Protein AF-A0A7S2TLE8-F1 (afdb_monomer)

Nearest PDB structures (foldseek):
  4g26-assembly1_A  TM=5.011E-01  e=4.102E-02  Arabidopsis thaliana
  6bv8-assembly1_A  TM=4.933E-01  e=1.091E-01  Arabidopsis thaliana
  6bv9-assembly1_A  TM=4.946E-01  e=1.646E-01  Arabidopsis thaliana
  9gaw-assembly1_Z  TM=4.793E-01  e=3.999E+00  Homo sapiens
  8ro0-assembly1_J  TM=3.843E-01  e=4.210E+00  Caenorhabditis elegans

Organism: NCBI:txid641309

Solvent-accessible surface area (backbone atoms only — not comparable to full-atom values): 8155 Å² total; per-residue (Å²): 107,70,69,56,52,53,50,52,49,54,22,58,50,41,51,51,52,51,52,53,33,56,77,67,72,45,90,79,53,66,70,57,54,43,54,34,27,56,38,30,79,33,45,65,58,18,48,53,50,52,48,51,32,53,77,69,72,43,87,82,49,72,67,47,54,50,27,34,32,54,24,10,56,75,55,66,38,58,72,59,25,48,51,47,50,47,59,68,40,50,84,43,42,86,73,37,77,79,47,95,65,66,77,72,75,47,59,69,64,59,55,51,50,51,50,56,50,48,72,73,52,85,80,54,78,89,47,48,69,61,47,50,56,49,51,57,52,57,73,69,51,86,130

Secondary structure (DSSP, 8-state):
-HHHHHHHHHHHHHHHHHHHHHHTT----HHHHHHHHHT-SSHHHHHHHHHHHHHTTPPP-HHHHHHHHHHHHHTT-HHHHHHHHHHHHHH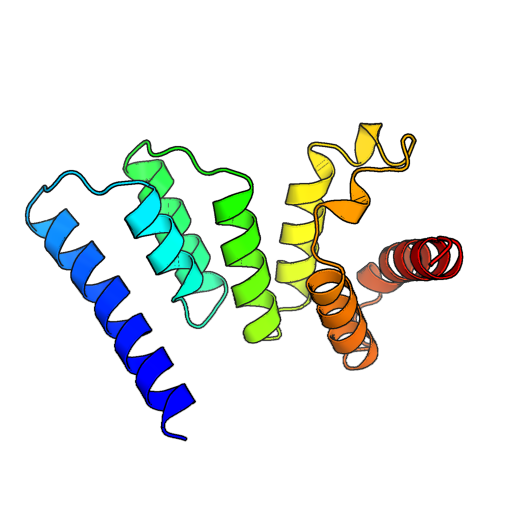HHHHHSSSTTGGGGS-HHHHHHHHHHHHH-TT-HHHHHHHHHHHHHHHHS--

Radius of gyration: 17.05 Å; Cα contacts (8 Å, |Δi|>4): 101; chains: 1; bounding box: 48×44×39 Å

Mean predicted aligned error: 11.32 Å

Structure (mmCIF, N/CA/C/O backbone):
data_AF-A0A7S2TLE8-F1
#
_entry.id   AF-A0A7S2TLE8-F1
#
loop_
_atom_site.group_PDB
_atom_site.id
_atom_site.type_symbol
_atom_site.label_atom_id
_atom_site.label_alt_id
_atom_site.label_comp_id
_atom_site.label_asym_id
_atom_site.label_entity_id
_atom_site.label_seq_id
_atom_site.pdbx_PDB_ins_code
_atom_site.Cartn_x
_atom_site.Cartn_y
_atom_site.Cartn_z
_atom_site.occupancy
_atom_site.B_iso_or_equiv
_atom_site.auth_seq_id
_atom_site.auth_comp_id
_atom_site.auth_asym_id
_atom_site.auth_atom_id
_atom_site.pdbx_PDB_model_num
ATOM 1 N N . LEU A 1 1 ? 7.229 -22.080 -10.231 1.00 53.56 1 LEU A N 1
ATOM 2 C CA . LEU A 1 1 ? 5.845 -22.615 -10.188 1.00 53.56 1 LEU A CA 1
ATOM 3 C C . LEU A 1 1 ? 5.361 -22.799 -8.752 1.00 53.56 1 LEU A C 1
ATOM 5 O O . LEU A 1 1 ? 4.534 -22.004 -8.341 1.00 53.56 1 LEU A O 1
ATOM 9 N N . VAL A 1 2 ? 5.904 -23.727 -7.951 1.00 46.12 2 VAL A N 1
ATOM 10 C CA . VAL A 1 2 ? 5.444 -23.961 -6.558 1.00 46.12 2 VAL A CA 1
ATOM 11 C C . VAL A 1 2 ? 5.568 -22.722 -5.657 1.00 46.12 2 VAL A C 1
ATOM 13 O O . VAL A 1 2 ? 4.623 -22.385 -4.960 1.00 46.12 2 VAL A O 1
ATOM 16 N N . SER A 1 3 ? 6.675 -21.979 -5.730 1.00 45.09 3 SER A N 1
ATOM 17 C CA . SER A 1 3 ? 6.866 -20.723 -4.982 1.00 45.09 3 SER A CA 1
ATOM 18 C C . SE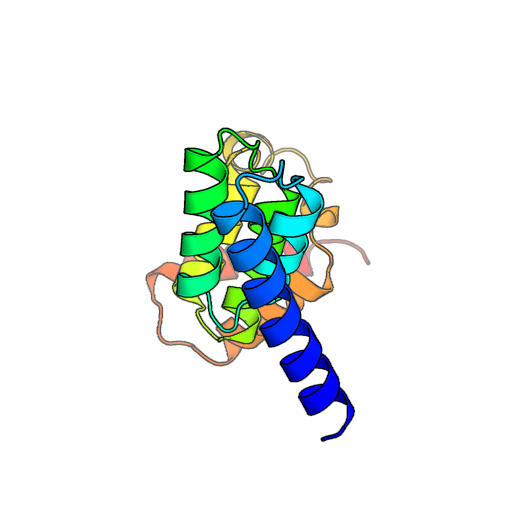R A 1 3 ? 5.865 -19.622 -5.359 1.00 45.09 3 SER A C 1
ATOM 20 O O . SER A 1 3 ? 5.394 -18.892 -4.494 1.00 45.09 3 SER A O 1
ATOM 22 N N . SER A 1 4 ? 5.494 -19.536 -6.640 1.00 47.47 4 SER A N 1
ATOM 23 C CA . SER A 1 4 ? 4.475 -18.600 -7.133 1.00 47.47 4 SER A CA 1
ATOM 24 C C . SER A 1 4 ? 3.071 -19.013 -6.681 1.00 47.47 4 SER A C 1
ATOM 26 O O . SER A 1 4 ? 2.331 -18.166 -6.197 1.00 47.47 4 SER A O 1
ATOM 28 N N . TYR A 1 5 ? 2.733 -20.306 -6.725 1.00 40.91 5 TYR A N 1
ATOM 29 C CA . TYR A 1 5 ? 1.461 -20.813 -6.199 1.00 40.91 5 TYR A CA 1
ATOM 30 C C . TYR A 1 5 ? 1.338 -20.652 -4.683 1.00 40.91 5 TYR A C 1
ATOM 32 O O . TYR A 1 5 ? 0.281 -20.253 -4.206 1.00 40.91 5 TYR A O 1
ATOM 40 N N . LEU A 1 6 ? 2.407 -20.915 -3.927 1.00 47.50 6 LEU A N 1
ATOM 41 C CA . LEU A 1 6 ? 2.431 -20.717 -2.476 1.00 47.50 6 LEU A CA 1
ATOM 42 C C . 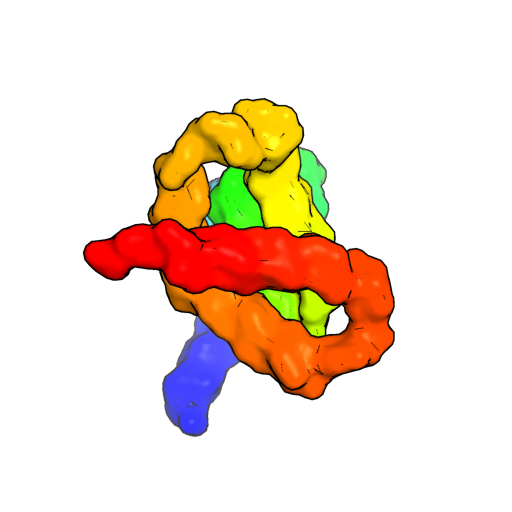LEU A 1 6 ? 2.292 -19.236 -2.113 1.00 47.50 6 LEU A C 1
ATOM 44 O O . LEU A 1 6 ? 1.533 -18.910 -1.205 1.00 47.50 6 LEU A O 1
ATOM 48 N N . ASN A 1 7 ? 2.951 -18.334 -2.846 1.00 58.84 7 ASN A N 1
ATOM 49 C CA . ASN A 1 7 ? 2.756 -16.898 -2.653 1.00 58.84 7 ASN A CA 1
ATOM 50 C C . ASN A 1 7 ? 1.332 -16.464 -3.025 1.00 58.84 7 ASN A C 1
ATOM 52 O O . ASN A 1 7 ? 0.708 -15.751 -2.252 1.00 58.84 7 ASN A O 1
ATOM 56 N N . ASN A 1 8 ? 0.771 -16.939 -4.141 1.00 59.69 8 ASN A N 1
ATOM 57 C CA . ASN A 1 8 ? -0.602 -16.614 -4.547 1.00 59.69 8 ASN A CA 1
ATOM 58 C C . ASN A 1 8 ? -1.655 -17.169 -3.571 1.00 59.69 8 ASN A C 1
ATOM 60 O O . ASN A 1 8 ? -2.651 -16.502 -3.302 1.00 59.69 8 ASN A O 1
ATOM 64 N N . GLY A 1 9 ? -1.432 -18.364 -3.013 1.00 62.88 9 GLY A N 1
ATOM 65 C CA . GLY A 1 9 ? -2.271 -18.943 -1.962 1.00 62.88 9 GLY A CA 1
ATOM 66 C C . GLY A 1 9 ? -2.241 -18.093 -0.695 1.00 62.88 9 GLY A C 1
ATOM 67 O O . GLY A 1 9 ? -3.285 -17.638 -0.240 1.00 62.88 9 GLY A O 1
ATOM 68 N N . ARG A 1 10 ? -1.037 -17.756 -0.210 1.00 67.50 10 ARG A N 1
ATOM 69 C CA . ARG A 1 10 ? -0.849 -16.885 0.962 1.00 67.50 10 ARG A CA 1
ATOM 70 C C . ARG A 1 10 ? -1.455 -15.490 0.771 1.00 67.50 10 ARG A C 1
ATOM 72 O O . ARG A 1 10 ? -1.990 -14.950 1.733 1.00 67.50 10 ARG A O 1
ATOM 79 N N . ARG A 1 11 ? -1.419 -14.933 -0.448 1.00 69.12 11 ARG A N 1
ATOM 80 C CA . ARG A 1 11 ? -2.072 -13.650 -0.768 1.00 69.12 11 ARG A CA 1
ATOM 81 C C . ARG A 1 11 ? -3.591 -13.722 -0.670 1.00 69.12 11 ARG A C 1
ATOM 83 O O . ARG A 1 11 ? -4.201 -12.940 0.053 1.00 69.12 11 ARG A O 1
ATOM 90 N N . ARG A 1 12 ? -4.202 -14.693 -1.359 1.00 71.62 12 ARG A N 1
ATOM 91 C CA . ARG A 1 12 ? -5.663 -14.886 -1.336 1.00 71.62 12 ARG A CA 1
ATOM 92 C C . ARG A 1 12 ? -6.176 -15.181 0.067 1.00 71.62 12 ARG A C 1
ATOM 94 O O . ARG A 1 12 ? -7.267 -14.741 0.421 1.00 71.62 12 ARG A O 1
ATOM 101 N N . ASP A 1 13 ? -5.394 -15.903 0.859 1.00 80.44 13 ASP A N 1
ATOM 102 C CA . ASP A 1 13 ? -5.744 -16.202 2.241 1.00 80.44 13 ASP A CA 1
ATOM 103 C C . ASP A 1 13 ? -5.661 -14.952 3.131 1.00 80.44 13 ASP A C 1
ATOM 105 O O . ASP A 1 13 ? -6.553 -14.747 3.950 1.00 80.44 13 ASP A O 1
ATOM 109 N N . ALA A 1 14 ? -4.678 -14.066 2.926 1.00 81.88 14 ALA A N 1
ATOM 110 C CA . ALA A 1 14 ? -4.564 -12.814 3.680 1.00 81.88 14 ALA A CA 1
ATOM 111 C C . ALA A 1 14 ? -5.792 -11.901 3.497 1.00 81.88 14 ALA A C 1
ATOM 113 O O . ALA A 1 14 ? -6.356 -11.430 4.485 1.00 81.88 14 ALA A O 1
ATOM 114 N N . MET A 1 15 ? -6.255 -11.709 2.256 1.00 85.56 15 MET A N 1
ATOM 115 C CA . MET A 1 15 ? -7.425 -10.864 1.972 1.00 85.56 15 MET A CA 1
ATOM 116 C C . MET A 1 15 ? -8.712 -11.421 2.595 1.00 85.56 15 MET A C 1
ATOM 118 O O . MET A 1 15 ? -9.471 -10.690 3.225 1.00 85.56 15 MET A O 1
ATOM 122 N N . ARG A 1 16 ? -8.928 -12.741 2.490 1.00 87.88 16 ARG A N 1
ATOM 123 C CA . ARG A 1 16 ? -10.090 -13.401 3.109 1.00 87.88 16 ARG A CA 1
ATOM 124 C C . ARG A 1 16 ? -10.083 -13.283 4.626 1.00 87.88 16 ARG A C 1
ATOM 126 O O . ARG A 1 16 ? -11.135 -13.074 5.217 1.00 87.88 16 ARG A O 1
ATOM 133 N N . VAL A 1 17 ? -8.916 -13.441 5.252 1.00 87.88 17 VAL A N 1
ATOM 134 C CA . VAL A 1 17 ? -8.785 -13.315 6.708 1.00 87.88 17 VAL A CA 1
ATOM 135 C C . VAL A 1 17 ? -9.151 -11.902 7.154 1.00 87.88 17 VAL A C 1
ATOM 137 O O . VAL A 1 17 ? -9.886 -11.762 8.129 1.00 87.88 17 VAL A O 1
ATOM 140 N N . LEU A 1 18 ? -8.707 -10.872 6.428 1.00 90.38 18 LEU A N 1
ATOM 141 C CA . LEU A 1 18 ? -9.085 -9.491 6.719 1.00 90.38 18 LEU A CA 1
ATOM 142 C C . LEU A 1 18 ? -10.604 -9.284 6.612 1.00 90.38 18 LEU A C 1
ATOM 144 O O . LEU A 1 18 ? -11.220 -8.799 7.561 1.00 90.38 18 LEU A O 1
ATOM 148 N N . ASP A 1 19 ? -11.214 -9.718 5.507 1.00 91.81 19 ASP A N 1
ATOM 149 C CA . ASP A 1 19 ? -12.661 -9.594 5.293 1.00 91.81 19 ASP A CA 1
ATOM 150 C C . ASP A 1 19 ? -13.473 -10.321 6.374 1.00 91.81 19 ASP A C 1
ATOM 152 O O . ASP A 1 19 ? -14.474 -9.801 6.869 1.00 91.81 19 ASP A O 1
ATOM 156 N N . ASP A 1 20 ? -13.053 -11.523 6.769 1.00 91.81 20 ASP A N 1
ATOM 157 C CA . ASP A 1 20 ? -13.724 -12.293 7.815 1.00 91.81 20 ASP A CA 1
ATOM 158 C C . ASP A 1 20 ? -13.592 -11.638 9.193 1.00 91.81 20 ASP A C 1
ATOM 160 O O . ASP A 1 20 ? -14.543 -11.685 9.979 1.00 91.81 20 ASP A O 1
ATOM 164 N N . MET A 1 21 ? -12.440 -11.034 9.502 1.00 90.38 21 MET A N 1
ATOM 165 C CA . MET A 1 21 ? -12.243 -10.294 10.750 1.00 90.38 21 MET A CA 1
ATOM 166 C C . MET A 1 21 ? -13.130 -9.047 10.798 1.00 90.38 21 MET A C 1
ATOM 168 O O . MET A 1 21 ? -13.822 -8.840 11.796 1.00 90.38 21 MET A O 1
ATOM 172 N N . GLU A 1 22 ? -13.176 -8.262 9.720 1.00 88.75 22 GLU A N 1
ATOM 173 C CA . GLU A 1 22 ? -14.027 -7.070 9.639 1.00 88.75 22 GLU A CA 1
ATOM 174 C C . GLU A 1 22 ? -15.518 -7.420 9.709 1.00 88.75 22 GLU A C 1
ATOM 176 O O . GLU A 1 22 ? -16.250 -6.832 10.502 1.00 88.75 22 GLU A O 1
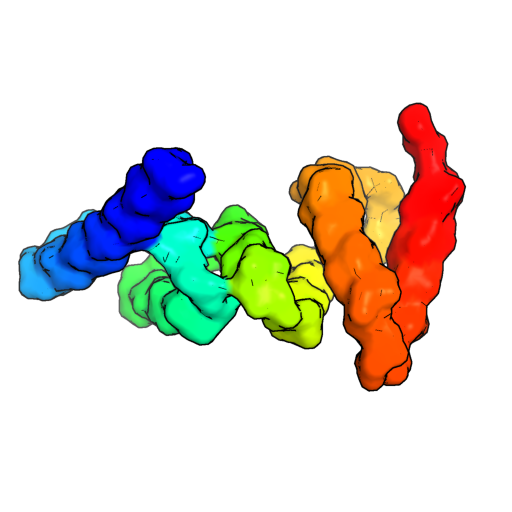ATOM 181 N N . ARG A 1 23 ? -15.976 -8.441 8.969 1.00 92.81 23 ARG A N 1
ATOM 182 C CA . ARG A 1 23 ? -17.379 -8.907 9.023 1.00 92.81 23 ARG A CA 1
ATOM 183 C C . ARG A 1 23 ? -17.800 -9.362 10.416 1.00 92.81 23 ARG A C 1
ATOM 185 O O . ARG A 1 23 ? -18.968 -9.241 10.778 1.00 92.81 23 ARG A O 1
ATOM 192 N N . LYS A 1 24 ? -16.864 -9.912 11.192 1.00 92.56 24 LYS A N 1
ATOM 193 C CA . LYS A 1 24 ? -17.091 -10.347 12.576 1.00 92.56 24 LYS A CA 1
ATOM 194 C C . LYS A 1 24 ? -16.910 -9.214 13.594 1.00 92.56 24 LYS A C 1
ATOM 196 O O . LYS A 1 24 ? -16.966 -9.491 14.790 1.00 92.56 24 LYS A O 1
ATOM 201 N N . ASN A 1 25 ? -16.704 -7.967 13.151 1.00 87.44 25 ASN A N 1
ATOM 202 C CA . ASN A 1 25 ? -16.386 -6.807 13.992 1.00 87.44 25 ASN A CA 1
ATOM 203 C C . ASN A 1 25 ? -15.203 -7.066 14.942 1.00 87.44 25 ASN A C 1
ATOM 205 O O . ASN A 1 25 ? -15.173 -6.583 16.076 1.00 87.44 25 ASN A O 1
ATOM 209 N N . MET A 1 26 ? -14.233 -7.870 14.503 1.00 88.06 26 MET A N 1
ATOM 210 C CA . MET A 1 26 ? -13.015 -8.110 15.264 1.00 88.06 26 MET A CA 1
ATOM 211 C C . MET A 1 26 ? -12.077 -6.914 15.124 1.00 88.06 26 MET A C 1
ATOM 213 O O . MET A 1 26 ? -11.981 -6.301 14.064 1.00 88.06 26 MET A O 1
ATOM 217 N N . THR A 1 27 ? -11.323 -6.613 16.179 1.00 85.56 27 THR A N 1
ATOM 218 C CA . THR A 1 27 ? -10.264 -5.606 16.104 1.00 85.56 27 THR A CA 1
ATOM 219 C C . THR A 1 27 ? -9.138 -6.114 15.206 1.00 85.56 27 THR A C 1
ATOM 221 O O . THR A 1 27 ? -8.385 -7.014 15.581 1.00 85.56 27 THR A O 1
ATOM 224 N N . VAL A 1 28 ? -9.025 -5.540 14.011 1.00 89.19 28 VAL A N 1
ATOM 225 C CA . VAL A 1 28 ? -7.926 -5.812 13.084 1.00 89.19 28 VAL A CA 1
ATOM 226 C C . VAL A 1 28 ? -6.720 -4.955 13.472 1.00 89.19 28 VAL A C 1
ATOM 228 O O . VAL A 1 28 ? -6.845 -3.751 13.686 1.00 89.19 28 VAL A O 1
ATOM 231 N N . SER A 1 29 ? -5.537 -5.562 13.575 1.00 89.31 29 SER A N 1
ATOM 232 C CA . SER A 1 29 ? -4.301 -4.836 13.875 1.00 89.31 29 SER A CA 1
ATOM 233 C C . SER A 1 29 ? -3.670 -4.234 12.617 1.00 89.31 29 SER A C 1
ATOM 235 O O . SER A 1 29 ? -3.809 -4.766 11.517 1.00 89.31 29 SER A O 1
ATOM 237 N N . LYS A 1 30 ? -2.864 -3.177 12.792 1.00 91.75 30 LYS A N 1
ATOM 238 C CA . LYS A 1 30 ? -2.045 -2.588 11.716 1.00 91.75 30 LYS A CA 1
ATOM 239 C C . LYS A 1 30 ? -1.218 -3.635 10.959 1.00 91.75 30 LYS A C 1
ATOM 241 O O . LYS A 1 30 ? -1.159 -3.603 9.740 1.00 91.75 30 LYS A O 1
ATOM 246 N N . SER A 1 31 ? -0.619 -4.586 11.676 1.00 87.94 31 SER A N 1
ATOM 247 C CA . SER A 1 31 ? 0.206 -5.642 11.076 1.00 87.94 31 SER A CA 1
ATOM 248 C C . SER A 1 31 ? -0.560 -6.548 10.110 1.00 87.94 31 SER A C 1
ATOM 250 O O . SER A 1 31 ? 0.028 -7.024 9.144 1.00 87.94 31 SER A O 1
ATOM 252 N N . VAL A 1 32 ? -1.854 -6.786 10.354 1.00 89.31 32 VAL A N 1
ATOM 253 C CA . VAL A 1 32 ? -2.699 -7.560 9.436 1.00 89.31 32 VAL A CA 1
ATOM 254 C C . VAL A 1 32 ? -2.931 -6.755 8.165 1.00 89.31 32 VAL A C 1
ATOM 256 O O . VAL A 1 32 ? -2.693 -7.275 7.083 1.00 89.31 32 VAL A O 1
ATOM 259 N N . TYR A 1 33 ? -3.293 -5.477 8.283 1.00 93.38 33 TYR A N 1
ATOM 260 C CA . TYR A 1 33 ? -3.432 -4.608 7.115 1.00 93.38 33 TYR A CA 1
ATOM 261 C C . TYR A 1 33 ? -2.138 -4.494 6.302 1.00 93.38 33 TYR A C 1
ATOM 263 O O . TYR A 1 33 ? -2.175 -4.694 5.095 1.00 93.38 33 TYR A O 1
ATOM 271 N N . ASP A 1 34 ? -0.989 -4.254 6.941 1.00 88.38 34 ASP A N 1
ATOM 272 C CA . ASP A 1 34 ? 0.299 -4.141 6.241 1.00 88.38 34 ASP A CA 1
ATOM 273 C C . ASP A 1 34 ? 0.640 -5.419 5.453 1.00 88.38 34 ASP A C 1
ATOM 275 O O . ASP A 1 34 ? 1.101 -5.335 4.311 1.00 88.38 34 ASP A O 1
ATOM 279 N N . ALA A 1 35 ? 0.384 -6.596 6.037 1.00 89.44 35 ALA A N 1
ATOM 280 C CA . ALA A 1 35 ? 0.586 -7.884 5.373 1.00 89.44 35 ALA A CA 1
ATOM 281 C C . ALA A 1 35 ? -0.374 -8.085 4.192 1.00 89.44 35 ALA A C 1
ATOM 283 O O . ALA A 1 35 ? -0.012 -8.696 3.188 1.00 89.44 35 ALA A O 1
ATOM 284 N N . VAL A 1 36 ? -1.597 -7.567 4.306 1.00 92.25 36 VAL A N 1
ATOM 285 C CA . VAL A 1 36 ? -2.607 -7.631 3.251 1.00 92.25 36 VAL A CA 1
ATOM 286 C C . VAL A 1 36 ? -2.263 -6.673 2.103 1.00 92.25 36 VAL A C 1
ATOM 288 O O . VAL A 1 36 ? -2.388 -7.065 0.946 1.00 92.25 36 VAL A O 1
ATOM 291 N N . VAL A 1 37 ? -1.737 -5.477 2.394 1.00 91.88 37 VAL A N 1
ATOM 292 C CA . VAL A 1 37 ? -1.193 -4.551 1.383 1.00 91.88 37 VAL A CA 1
ATOM 293 C C . VAL A 1 37 ? -0.050 -5.212 0.609 1.00 91.88 37 VAL A C 1
ATOM 295 O O . VAL A 1 37 ? -0.071 -5.214 -0.614 1.00 91.88 37 VAL A O 1
ATOM 298 N N . GLU A 1 38 ? 0.920 -5.837 1.288 1.00 87.75 38 GLU A N 1
ATOM 299 C CA . GLU A 1 38 ? 2.024 -6.568 0.630 1.00 87.75 38 GLU A CA 1
ATOM 300 C C . GLU A 1 38 ? 1.527 -7.746 -0.231 1.00 87.75 38 GLU A C 1
ATOM 302 O O . GLU A 1 38 ? 2.175 -8.175 -1.191 1.00 87.75 38 GLU A O 1
ATOM 307 N N . ALA A 1 39 ? 0.354 -8.270 0.116 1.00 89.31 39 ALA A N 1
ATOM 308 C CA . ALA A 1 39 ? -0.311 -9.356 -0.571 1.00 89.31 39 ALA A CA 1
ATOM 309 C C . ALA A 1 39 ? -1.250 -8.917 -1.707 1.00 89.31 39 ALA A C 1
ATOM 311 O O . ALA A 1 39 ? -1.929 -9.773 -2.273 1.00 89.31 39 ALA A O 1
ATOM 312 N N . CYS A 1 40 ? -1.307 -7.635 -2.054 1.00 90.62 40 CYS A N 1
ATOM 313 C CA . CYS A 1 40 ? -2.102 -7.171 -3.188 1.00 90.62 40 CYS A CA 1
ATOM 314 C C . CYS A 1 40 ? -1.434 -7.533 -4.524 1.00 90.62 40 CYS A C 1
ATOM 316 O O . CYS A 1 40 ? -0.214 -7.719 -4.602 1.00 90.62 40 CYS A O 1
ATOM 318 N N . GLU A 1 41 ? -2.246 -7.690 -5.571 1.00 89.50 41 GLU A N 1
ATOM 319 C CA . GLU A 1 41 ? -1.757 -8.005 -6.923 1.00 89.50 41 GLU A CA 1
ATOM 320 C C . GLU A 1 41 ? -1.316 -6.750 -7.689 1.00 89.50 41 GLU A C 1
ATOM 322 O O . GLU A 1 41 ? -0.398 -6.829 -8.505 1.00 89.50 41 GLU A O 1
ATOM 327 N N . ASP A 1 42 ? -1.922 -5.606 -7.379 1.00 91.12 42 ASP A N 1
ATOM 328 C CA . ASP A 1 42 ? -1.707 -4.322 -8.038 1.00 91.12 42 ASP A CA 1
ATOM 329 C C . ASP A 1 42 ? -1.857 -3.148 -7.052 1.00 91.12 42 ASP A C 1
ATOM 331 O O . ASP A 1 42 ? -2.272 -3.310 -5.893 1.00 91.12 42 ASP A O 1
ATOM 335 N N . GLY A 1 43 ? -1.453 -1.952 -7.489 1.00 88.88 43 GLY A N 1
ATOM 336 C CA . GLY A 1 43 ? -1.491 -0.756 -6.656 1.00 88.88 43 GLY A CA 1
ATOM 337 C C . GLY A 1 43 ? -2.909 -0.314 -6.309 1.00 88.88 43 GLY A C 1
ATOM 338 O O . GLY A 1 43 ? -3.104 0.299 -5.259 1.00 88.88 43 GLY A O 1
ATOM 339 N N . VAL A 1 44 ? -3.897 -0.657 -7.140 1.00 93.00 44 VAL A N 1
ATOM 340 C CA . VAL A 1 44 ? -5.309 -0.321 -6.917 1.00 93.00 44 VAL A CA 1
ATOM 341 C C . VAL A 1 44 ? -5.845 -1.084 -5.707 1.00 93.00 44 VAL A C 1
ATOM 343 O O . VAL A 1 44 ? -6.310 -0.454 -4.758 1.00 93.00 44 VAL A O 1
ATOM 346 N N . GLN A 1 45 ? -5.689 -2.412 -5.670 1.00 93.56 45 GLN A N 1
ATOM 347 C CA . GLN A 1 45 ? -6.035 -3.222 -4.497 1.00 93.56 45 GLN A CA 1
ATOM 348 C C . GLN A 1 45 ? -5.299 -2.732 -3.251 1.00 93.56 45 GLN A C 1
ATOM 350 O O . GLN A 1 45 ? -5.903 -2.557 -2.194 1.00 93.56 45 GLN A O 1
ATOM 355 N N . ALA A 1 46 ? -3.994 -2.476 -3.362 1.00 92.88 46 ALA A N 1
ATOM 356 C CA . ALA A 1 46 ? -3.204 -2.002 -2.231 1.00 92.88 46 ALA A CA 1
ATOM 357 C C . ALA A 1 46 ? -3.740 -0.671 -1.672 1.00 92.88 46 ALA A C 1
ATOM 359 O O . ALA A 1 46 ? -3.821 -0.501 -0.453 1.00 92.88 46 ALA A O 1
ATOM 360 N N . GLN A 1 47 ? -4.155 0.257 -2.539 1.00 92.69 47 GLN A N 1
ATOM 361 C CA . GLN A 1 47 ? -4.774 1.520 -2.138 1.00 92.69 47 GLN A CA 1
ATOM 362 C C . GLN A 1 47 ? -6.150 1.332 -1.489 1.00 92.69 47 GLN A C 1
ATOM 364 O O . GLN A 1 47 ? -6.438 2.017 -0.509 1.00 92.69 47 GLN A O 1
ATOM 369 N N . GLU A 1 48 ? -6.971 0.392 -1.961 1.00 95.19 48 GLU A N 1
ATOM 370 C CA . GLU A 1 48 ? -8.252 0.059 -1.318 1.00 95.19 48 GLU A CA 1
ATOM 371 C C . GLU A 1 48 ? -8.049 -0.426 0.125 1.00 95.19 48 GLU A C 1
ATOM 373 O O . GLU A 1 48 ? -8.765 -0.010 1.039 1.00 95.19 48 GLU A O 1
ATOM 378 N N . ILE A 1 49 ? -7.032 -1.258 0.365 1.00 95.44 49 ILE A N 1
ATOM 379 C CA . ILE A 1 49 ? -6.695 -1.723 1.718 1.00 95.44 49 ILE A CA 1
ATOM 380 C C . ILE A 1 49 ? -6.184 -0.574 2.594 1.00 95.44 49 ILE A C 1
ATOM 382 O O . ILE A 1 49 ? -6.559 -0.480 3.763 1.00 95.44 49 ILE A O 1
ATOM 386 N N . ILE A 1 50 ? -5.388 0.342 2.040 1.00 93.44 50 ILE A N 1
ATOM 387 C CA . ILE A 1 50 ? -4.953 1.555 2.750 1.00 93.44 50 ILE A CA 1
ATOM 388 C C . ILE A 1 50 ? -6.151 2.454 3.089 1.00 93.44 50 ILE A C 1
ATOM 390 O O . ILE A 1 50 ? -6.203 3.018 4.183 1.00 93.44 50 ILE A O 1
ATOM 394 N N . GLN A 1 51 ? -7.144 2.555 2.205 1.00 93.75 51 GLN A N 1
ATOM 395 C CA . GLN A 1 51 ? -8.374 3.291 2.490 1.00 93.75 51 GLN A CA 1
ATOM 396 C C . GLN A 1 51 ? -9.154 2.657 3.649 1.00 93.75 51 GLN A C 1
ATOM 398 O O . GLN A 1 51 ? -9.563 3.370 4.563 1.00 93.75 51 GLN A O 1
ATOM 403 N N . ARG A 1 52 ? -9.254 1.320 3.695 1.00 93.94 52 ARG A N 1
ATOM 404 C CA . ARG A 1 52 ? -9.841 0.602 4.844 1.00 93.94 52 ARG A CA 1
ATOM 405 C C . ARG A 1 52 ? -9.094 0.889 6.149 1.00 93.94 52 ARG A C 1
ATOM 407 O O . ARG A 1 52 ? -9.732 1.048 7.187 1.00 93.94 52 ARG A O 1
ATOM 414 N N . MET A 1 53 ? -7.763 1.025 6.116 1.00 93.81 53 MET A N 1
ATOM 415 C CA . MET A 1 53 ? -6.996 1.451 7.298 1.00 93.81 53 MET A CA 1
ATOM 416 C C . MET A 1 53 ? -7.414 2.845 7.773 1.00 93.81 53 MET A C 1
ATOM 418 O O . MET A 1 53 ? -7.582 3.041 8.977 1.00 93.81 53 MET A O 1
ATOM 422 N N . TYR A 1 54 ? -7.608 3.800 6.856 1.00 92.19 54 TYR A N 1
ATOM 423 C CA . TYR A 1 54 ? -8.090 5.139 7.204 1.00 92.19 54 TYR A CA 1
ATOM 424 C C . TYR A 1 54 ? -9.492 5.104 7.818 1.00 92.19 54 TYR A C 1
ATOM 426 O O . TYR A 1 54 ? -9.707 5.723 8.864 1.00 92.19 54 TYR A O 1
ATOM 434 N N . ASP A 1 55 ? -10.410 4.345 7.223 1.00 92.75 55 ASP A N 1
ATOM 435 C CA . ASP A 1 55 ? -11.791 4.213 7.700 1.00 92.75 55 ASP A CA 1
ATOM 436 C C . ASP A 1 55 ? -11.847 3.547 9.088 1.00 92.75 55 ASP A C 1
ATOM 438 O O . ASP A 1 55 ? -12.631 3.944 9.951 1.00 92.75 55 ASP A O 1
ATOM 442 N N . ALA A 1 56 ? -10.947 2.593 9.345 1.00 89.81 56 ALA A N 1
ATOM 443 C CA . ALA A 1 56 ? -10.755 1.950 10.644 1.00 89.81 56 ALA A CA 1
ATOM 444 C C . ALA A 1 56 ? -9.940 2.793 11.650 1.00 89.81 56 ALA A C 1
ATOM 446 O O . ALA A 1 56 ? -9.644 2.317 12.747 1.00 89.81 56 ALA A O 1
ATOM 447 N N . GLN A 1 57 ? -9.558 4.028 11.296 1.00 92.94 57 GLN A N 1
ATOM 448 C CA . GLN A 1 57 ? -8.718 4.929 12.101 1.00 92.94 57 GLN A CA 1
ATOM 449 C C . GLN A 1 57 ? -7.355 4.332 12.501 1.00 92.94 57 GLN A C 1
ATOM 451 O O . GLN A 1 57 ? -6.782 4.667 13.542 1.00 92.94 57 GLN A O 1
ATOM 456 N N . ILE A 1 58 ? -6.804 3.457 11.662 1.00 92.06 58 ILE A N 1
ATOM 457 C CA . ILE A 1 58 ? -5.489 2.846 11.846 1.00 92.06 58 ILE A CA 1
ATOM 458 C C . ILE A 1 58 ? -4.430 3.706 11.160 1.00 92.06 58 ILE A C 1
ATOM 460 O O . ILE A 1 58 ? -4.574 4.140 10.019 1.00 92.06 58 ILE A O 1
ATOM 464 N N . SER A 1 59 ? -3.329 3.957 11.869 1.00 86.38 59 SER A N 1
ATOM 465 C CA . SER A 1 59 ? -2.239 4.783 11.355 1.00 86.38 59 SER A CA 1
ATOM 466 C C . SER A 1 59 ? -1.542 4.117 10.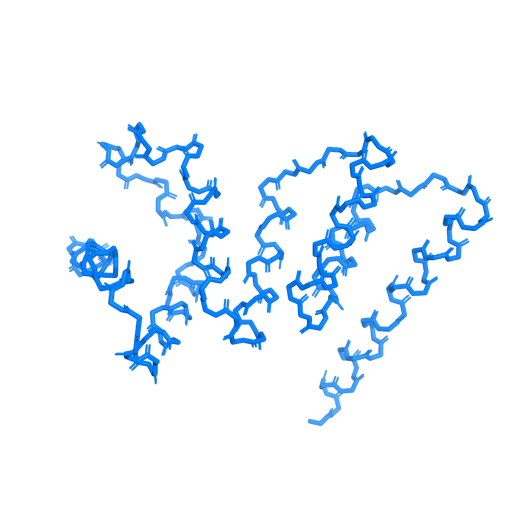166 1.00 86.38 59 SER A C 1
ATOM 468 O O . SER A 1 59 ? -0.966 3.035 10.293 1.00 86.38 59 SER A O 1
ATOM 470 N N . VAL A 1 60 ? -1.565 4.810 9.029 1.00 84.12 60 VAL A N 1
ATOM 471 C CA . VAL A 1 60 ? -0.759 4.507 7.843 1.00 84.12 60 VAL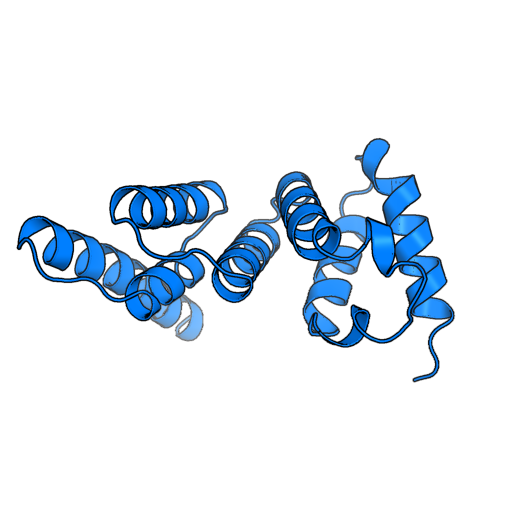 A CA 1
ATOM 472 C C . VAL A 1 60 ? 0.605 5.175 8.005 1.00 84.12 60 VAL A C 1
ATOM 474 O O . VAL A 1 60 ? 0.690 6.389 8.222 1.00 84.12 60 VAL A O 1
ATOM 477 N N . ASP A 1 61 ? 1.679 4.396 7.897 1.00 82.44 61 ASP A N 1
ATOM 478 C CA . ASP A 1 61 ? 3.046 4.872 8.095 1.00 82.44 61 ASP A CA 1
ATOM 479 C C . ASP A 1 61 ? 3.951 4.574 6.894 1.00 82.44 61 ASP A C 1
ATOM 481 O O . ASP A 1 61 ? 3.515 4.122 5.834 1.00 82.44 61 ASP A O 1
ATOM 485 N N . ARG A 1 62 ? 5.247 4.866 7.054 1.00 78.06 62 ARG A N 1
ATOM 486 C CA . ARG A 1 62 ? 6.255 4.612 6.022 1.00 78.06 62 ARG A CA 1
ATOM 487 C C . ARG A 1 62 ? 6.231 3.156 5.548 1.00 78.06 62 ARG A C 1
ATOM 489 O O . ARG A 1 62 ? 6.407 2.933 4.357 1.00 78.06 62 ARG A O 1
ATOM 496 N N . GLN A 1 63 ? 6.044 2.190 6.448 1.00 79.38 63 GLN A N 1
ATOM 497 C CA . GLN A 1 63 ? 6.074 0.777 6.079 1.00 79.38 63 GLN A CA 1
ATOM 498 C C . GLN A 1 63 ? 4.898 0.431 5.162 1.00 79.38 63 GLN A C 1
ATOM 500 O O . GLN A 1 63 ? 5.098 -0.229 4.146 1.00 79.38 63 GLN A O 1
ATOM 505 N N . THR A 1 64 ? 3.701 0.938 5.461 1.00 81.50 64 THR A N 1
ATOM 506 C CA . THR A 1 64 ? 2.512 0.714 4.629 1.00 81.50 64 THR A CA 1
ATOM 507 C C . THR A 1 64 ? 2.705 1.255 3.206 1.00 81.50 64 THR A C 1
ATOM 509 O O . THR A 1 64 ? 2.456 0.557 2.225 1.00 81.50 64 THR A O 1
ATOM 512 N N . TYR A 1 65 ? 3.238 2.473 3.072 1.00 81.75 65 TYR A N 1
ATOM 513 C CA . TYR A 1 65 ? 3.544 3.061 1.763 1.00 81.75 65 TYR A CA 1
ATOM 514 C C . TYR A 1 65 ? 4.704 2.357 1.036 1.00 81.75 65 TYR A C 1
ATOM 516 O O . TYR A 1 65 ? 4.706 2.288 -0.191 1.00 81.75 65 TYR A O 1
ATOM 524 N N . MET A 1 66 ? 5.678 1.802 1.763 1.00 78.56 66 MET A N 1
ATOM 525 C CA . MET A 1 66 ? 6.724 0.956 1.173 1.00 78.56 66 MET A CA 1
ATOM 526 C C . MET A 1 66 ? 6.154 -0.352 0.613 1.00 78.56 66 MET A C 1
ATOM 528 O O . MET A 1 66 ? 6.594 -0.803 -0.444 1.00 78.56 66 MET A O 1
ATOM 532 N N . ASN A 1 67 ? 5.164 -0.944 1.285 1.00 82.81 67 ASN A N 1
ATOM 533 C CA . ASN A 1 67 ? 4.468 -2.125 0.779 1.00 82.81 67 ASN A CA 1
ATOM 534 C C . ASN A 1 67 ? 3.702 -1.789 -0.512 1.00 82.81 67 ASN A C 1
ATOM 536 O O . ASN A 1 67 ? 3.863 -2.505 -1.497 1.00 82.81 67 ASN A O 1
ATOM 540 N N . LEU A 1 68 ? 2.978 -0.661 -0.549 1.00 87.44 68 LEU A N 1
ATOM 541 C CA . LEU A 1 68 ? 2.324 -0.156 -1.766 1.00 87.44 68 LEU A CA 1
ATOM 542 C C . LEU A 1 68 ? 3.324 0.033 -2.917 1.00 87.44 68 LEU A C 1
ATOM 544 O O . LEU A 1 68 ? 3.099 -0.468 -4.015 1.00 87.44 68 LEU A O 1
ATOM 548 N N . LEU A 1 69 ? 4.453 0.697 -2.654 1.00 82.12 69 LEU A N 1
ATOM 549 C CA . LEU A 1 69 ? 5.499 0.915 -3.653 1.00 82.12 69 LEU A CA 1
ATOM 550 C C . LEU A 1 69 ? 6.011 -0.409 -4.241 1.00 82.12 69 LEU A C 1
ATOM 552 O O . LEU A 1 69 ? 6.174 -0.532 -5.453 1.00 82.12 69 LEU A O 1
ATOM 556 N N . ASN A 1 70 ? 6.252 -1.414 -3.395 1.00 80.06 70 ASN A N 1
ATOM 557 C CA . ASN A 1 70 ? 6.716 -2.726 -3.843 1.00 80.06 70 ASN A CA 1
ATOM 558 C C . ASN A 1 70 ? 5.682 -3.451 -4.714 1.00 80.06 70 ASN A C 1
ATOM 560 O O . ASN A 1 70 ? 6.075 -4.128 -5.666 1.00 80.06 70 ASN A O 1
ATOM 564 N N . VAL A 1 71 ? 4.391 -3.311 -4.403 1.00 86.81 71 VAL A N 1
ATOM 565 C CA . VAL A 1 71 ? 3.299 -3.865 -5.215 1.00 86.81 71 VAL A CA 1
ATOM 566 C C . VAL A 1 71 ? 3.247 -3.178 -6.578 1.00 86.81 71 VAL A C 1
ATOM 568 O O . VAL A 1 71 ? 3.310 -3.863 -7.593 1.00 86.81 71 VAL A O 1
ATOM 571 N N . GLN A 1 72 ? 3.256 -1.843 -6.615 1.00 83.88 72 GLN A N 1
ATOM 572 C CA . GLN A 1 72 ? 3.249 -1.063 -7.861 1.00 83.88 72 GLN A CA 1
ATOM 573 C C . GLN A 1 72 ? 4.454 -1.403 -8.756 1.00 83.88 72 GLN A C 1
ATOM 575 O O . GLN A 1 72 ? 4.315 -1.585 -9.961 1.00 83.88 72 GLN A O 1
ATOM 580 N N . ILE A 1 73 ? 5.644 -1.571 -8.166 1.00 78.25 73 ILE A N 1
ATOM 581 C CA . ILE A 1 73 ? 6.853 -2.034 -8.871 1.00 78.25 73 ILE A CA 1
ATOM 582 C C . ILE A 1 73 ? 6.662 -3.443 -9.443 1.00 78.25 73 ILE A C 1
ATOM 584 O O . ILE A 1 73 ? 7.084 -3.713 -10.565 1.00 78.25 73 ILE A O 1
ATOM 588 N N . ALA A 1 74 ? 6.077 -4.361 -8.671 1.00 81.50 74 ALA A N 1
ATOM 589 C CA . ALA A 1 74 ? 5.859 -5.738 -9.109 1.00 81.50 74 ALA A CA 1
ATOM 590 C C . ALA A 1 74 ? 4.790 -5.852 -10.209 1.00 81.50 74 ALA A C 1
ATOM 592 O O . ALA A 1 74 ? 4.881 -6.766 -11.026 1.00 81.50 74 ALA A O 1
ATOM 593 N N . ALA A 1 75 ? 3.826 -4.931 -10.226 1.00 84.44 75 ALA A N 1
ATOM 594 C CA . ALA A 1 75 ? 2.777 -4.807 -11.234 1.00 84.44 75 ALA A CA 1
ATOM 595 C C . ALA A 1 75 ? 3.183 -3.939 -12.446 1.00 84.44 75 ALA A C 1
ATOM 597 O O . ALA A 1 75 ? 2.374 -3.733 -13.344 1.00 84.44 75 ALA A O 1
ATOM 598 N N . GLU A 1 76 ? 4.426 -3.439 -12.486 1.00 82.06 76 GLU A N 1
ATOM 599 C CA . GLU A 1 76 ? 4.946 -2.549 -13.541 1.00 82.06 76 GLU A CA 1
ATOM 600 C C . GLU A 1 76 ? 4.180 -1.208 -13.671 1.00 82.06 76 GLU A C 1
ATOM 602 O O . GLU A 1 76 ? 4.229 -0.523 -14.694 1.00 82.06 76 GLU A O 1
ATOM 607 N N . GLU A 1 77 ? 3.538 -0.753 -12.592 1.00 82.44 77 GLU A N 1
ATOM 608 C CA . GLU A 1 77 ? 2.805 0.519 -12.488 1.00 82.44 77 GLU A CA 1
ATOM 609 C C . GLU A 1 77 ? 3.757 1.701 -12.233 1.00 82.44 77 GLU A C 1
ATOM 611 O O . GLU A 1 77 ? 3.700 2.404 -11.221 1.00 82.44 77 GLU A O 1
ATOM 616 N N . CYS A 1 78 ? 4.681 1.915 -13.166 1.00 71.12 78 CYS A N 1
ATOM 617 C CA . CYS A 1 78 ? 5.842 2.796 -13.019 1.00 71.12 78 CYS A CA 1
ATOM 618 C C . CYS A 1 78 ? 5.488 4.220 -12.560 1.00 71.12 78 CYS A C 1
ATOM 620 O O . CYS A 1 78 ? 6.139 4.778 -11.677 1.00 71.12 78 CYS A O 1
ATOM 622 N N . GLY A 1 79 ? 4.452 4.814 -13.161 1.00 71.44 79 GLY A N 1
ATOM 623 C CA . GLY A 1 79 ? 4.038 6.185 -12.862 1.00 71.44 79 GLY A CA 1
ATOM 624 C C . GLY A 1 79 ? 3.506 6.347 -11.440 1.00 71.44 79 GLY A C 1
ATOM 625 O O . GLY A 1 79 ? 3.811 7.339 -10.777 1.00 71.44 79 GLY A O 1
ATOM 626 N N . ASP A 1 80 ? 2.752 5.369 -10.945 1.00 80.25 80 ASP A N 1
ATOM 627 C CA . ASP A 1 80 ? 2.183 5.423 -9.600 1.00 80.25 80 ASP A CA 1
ATOM 628 C C . ASP A 1 80 ? 3.200 4.990 -8.545 1.00 80.25 80 ASP A C 1
ATOM 630 O O . ASP A 1 80 ? 3.280 5.633 -7.499 1.00 80.25 80 ASP A O 1
ATOM 634 N N . ALA A 1 81 ? 4.073 4.025 -8.862 1.00 76.81 81 ALA A N 1
ATOM 635 C CA . ALA A 1 81 ? 5.259 3.716 -8.064 1.00 76.81 81 ALA A CA 1
ATOM 636 C C . ALA A 1 81 ? 6.131 4.964 -7.863 1.00 76.81 81 ALA A C 1
ATOM 638 O O . ALA A 1 81 ? 6.555 5.268 -6.747 1.00 76.81 81 ALA A O 1
ATOM 639 N N . TRP A 1 82 ? 6.354 5.743 -8.924 1.00 73.75 82 TRP A N 1
ATOM 640 C CA . TRP A 1 82 ? 7.123 6.981 -8.844 1.00 73.75 82 TRP A CA 1
ATOM 641 C C . TRP A 1 82 ? 6.461 8.035 -7.957 1.00 73.75 82 TRP A C 1
ATOM 643 O O . TRP A 1 82 ? 7.114 8.608 -7.086 1.00 73.75 82 TRP A O 1
ATOM 653 N N . LYS A 1 83 ? 5.155 8.275 -8.122 1.00 75.00 83 LYS A N 1
ATOM 654 C CA . LYS A 1 83 ? 4.409 9.209 -7.262 1.00 75.00 83 LYS A CA 1
ATOM 655 C C . LYS A 1 83 ? 4.443 8.774 -5.799 1.00 75.00 83 LYS A C 1
ATOM 657 O O . LYS A 1 83 ? 4.694 9.604 -4.927 1.00 75.00 83 LYS A O 1
ATOM 662 N N . THR A 1 84 ? 4.240 7.486 -5.519 1.00 76.69 84 THR A N 1
ATOM 663 C CA . THR A 1 84 ? 4.346 6.930 -4.164 1.00 76.69 84 THR A CA 1
ATOM 664 C C . THR A 1 84 ? 5.746 7.147 -3.598 1.00 76.69 84 THR A C 1
ATOM 666 O O . THR A 1 84 ? 5.886 7.633 -2.475 1.00 76.69 84 THR A O 1
ATOM 669 N N . PHE A 1 85 ? 6.785 6.863 -4.385 1.00 73.12 85 PHE A N 1
ATOM 670 C CA . PHE A 1 85 ? 8.176 7.094 -4.010 1.00 73.12 85 PHE A CA 1
ATOM 671 C C . PHE A 1 85 ? 8.451 8.567 -3.696 1.00 73.12 85 PHE A C 1
ATOM 673 O O . PHE A 1 85 ? 9.041 8.866 -2.656 1.00 73.12 85 PHE A O 1
ATOM 680 N N . LEU A 1 86 ? 8.000 9.487 -4.551 1.00 69.88 86 LEU A N 1
ATOM 681 C CA . LEU A 1 86 ? 8.113 10.917 -4.297 1.00 69.88 86 LEU A CA 1
ATOM 682 C C . LEU A 1 86 ? 7.370 11.290 -3.019 1.00 69.88 86 LEU A C 1
ATOM 684 O O . LEU A 1 86 ? 7.982 11.900 -2.165 1.00 69.88 86 LEU A O 1
ATOM 688 N N . SER A 1 87 ? 6.136 10.831 -2.798 1.00 70.12 87 SER A N 1
ATOM 689 C CA . SER A 1 87 ? 5.361 11.159 -1.589 1.00 70.12 87 SER A CA 1
ATOM 690 C C . SER A 1 87 ? 6.006 10.665 -0.281 1.00 70.12 87 SER A C 1
ATOM 692 O O . SER A 1 87 ? 6.004 11.366 0.737 1.00 70.12 87 SER A O 1
ATOM 694 N N . LEU A 1 88 ? 6.610 9.472 -0.312 1.00 66.88 88 LEU A N 1
ATOM 695 C CA . LEU A 1 88 ? 7.362 8.884 0.798 1.00 66.88 88 LEU A CA 1
ATOM 696 C C . LEU A 1 88 ? 8.590 9.711 1.140 1.00 66.88 88 LEU A C 1
ATOM 698 O O . LEU A 1 88 ? 8.939 9.894 2.312 1.00 66.88 88 LEU A O 1
ATOM 702 N N . ASN A 1 89 ? 9.255 10.175 0.092 1.00 61.25 89 ASN A N 1
ATOM 703 C CA . ASN A 1 89 ? 10.471 10.920 0.224 1.00 61.25 89 ASN A CA 1
ATOM 704 C C . ASN A 1 89 ? 10.200 12.414 0.423 1.00 61.25 89 ASN A C 1
ATOM 706 O O . ASN A 1 89 ? 10.969 13.012 1.144 1.00 61.25 89 ASN A O 1
ATOM 710 N N . ASP A 1 90 ? 9.096 13.004 -0.038 1.00 56.53 90 ASP A N 1
ATOM 711 C CA . ASP A 1 90 ? 8.708 14.423 0.077 1.00 56.53 90 ASP A CA 1
ATOM 712 C C . ASP A 1 90 ? 8.435 14.861 1.512 1.00 56.53 90 ASP A C 1
ATOM 714 O O . ASP A 1 90 ? 8.692 16.012 1.863 1.00 56.53 90 ASP A O 1
ATOM 718 N N . ARG A 1 91 ? 8.072 13.932 2.410 1.00 51.00 91 ARG A N 1
ATOM 719 C CA . ARG A 1 91 ? 8.095 14.209 3.862 1.00 51.00 91 ARG A CA 1
ATOM 720 C C . ARG A 1 91 ? 9.508 14.499 4.395 1.00 51.00 91 ARG A C 1
ATOM 722 O O . ARG A 1 91 ? 9.663 14.855 5.561 1.00 51.00 91 ARG A O 1
ATOM 729 N N . ARG A 1 92 ? 10.540 14.361 3.556 1.00 41.66 92 ARG A N 1
ATOM 730 C CA . ARG A 1 92 ? 11.926 14.731 3.843 1.00 41.66 92 ARG A CA 1
ATOM 731 C C . ARG A 1 92 ? 12.735 15.263 2.648 1.00 41.66 92 ARG A C 1
ATOM 733 O O . ARG A 1 92 ? 13.783 15.805 2.918 1.00 41.66 92 ARG A O 1
ATOM 740 N N . LEU A 1 93 ? 12.326 15.188 1.381 1.00 38.62 93 LEU A N 1
ATOM 741 C CA . LEU A 1 93 ? 13.127 15.561 0.201 1.00 38.62 93 LEU A CA 1
ATOM 742 C C . LEU A 1 93 ? 13.140 17.062 -0.022 1.00 38.62 93 LEU A C 1
ATOM 744 O O . LEU A 1 93 ? 14.178 17.587 -0.408 1.00 38.62 93 LEU A O 1
ATOM 748 N N . VAL A 1 94 ? 12.063 17.770 0.326 1.00 44.31 94 VAL A N 1
ATOM 749 C CA . VAL A 1 94 ? 12.082 19.239 0.281 1.00 44.31 94 VAL A CA 1
ATOM 750 C C . VAL A 1 94 ? 13.119 19.803 1.271 1.00 44.31 94 VAL A C 1
ATOM 752 O O . VAL A 1 94 ? 13.708 20.845 1.011 1.00 44.31 94 VAL A O 1
ATOM 755 N N . GLY A 1 95 ? 13.413 19.090 2.370 1.00 36.62 95 GLY A N 1
ATOM 756 C CA . GLY A 1 95 ? 14.423 19.496 3.362 1.00 36.62 95 GLY A CA 1
ATOM 757 C C . GLY A 1 95 ? 15.765 18.745 3.313 1.00 36.62 95 GLY A C 1
ATOM 758 O O . GLY A 1 95 ? 16.778 19.281 3.738 1.00 36.62 95 GLY A O 1
ATOM 759 N N . ALA A 1 96 ? 15.803 17.516 2.800 1.00 36.53 96 ALA A N 1
ATOM 760 C CA . ALA A 1 96 ? 16.926 16.576 2.896 1.00 36.53 96 ALA A CA 1
ATOM 761 C C . ALA A 1 96 ? 17.412 16.065 1.530 1.00 36.53 96 ALA A C 1
ATOM 763 O O . ALA A 1 96 ? 18.170 15.101 1.462 1.00 36.53 96 ALA A O 1
ATOM 764 N N . LEU A 1 97 ? 17.086 16.754 0.432 1.00 39.00 97 LEU A N 1
ATOM 765 C CA . LEU A 1 97 ? 18.049 16.839 -0.672 1.00 39.00 97 LEU A CA 1
ATOM 766 C C . LEU A 1 97 ? 19.358 17.524 -0.220 1.00 39.00 97 LEU A C 1
ATOM 768 O O . LEU A 1 97 ? 20.390 17.283 -0.844 1.00 39.00 97 LEU A O 1
ATOM 772 N N . ALA A 1 98 ? 19.325 18.270 0.896 1.00 40.66 98 ALA A N 1
ATOM 773 C CA . ALA A 1 98 ? 20.473 18.899 1.548 1.00 40.66 98 ALA A CA 1
ATOM 774 C C . ALA A 1 98 ? 21.282 17.990 2.505 1.00 40.66 98 ALA A C 1
ATOM 776 O O . ALA A 1 98 ? 22.433 18.318 2.758 1.00 40.66 98 ALA A O 1
ATOM 777 N N . ASP A 1 99 ? 20.759 16.847 2.987 1.00 39.66 99 ASP A N 1
ATOM 778 C CA . ASP A 1 99 ? 21.463 16.005 3.977 1.00 39.66 99 ASP A CA 1
ATOM 779 C C . ASP A 1 99 ? 21.474 14.510 3.601 1.00 39.66 99 ASP A C 1
ATOM 781 O O . ASP A 1 99 ? 20.460 13.822 3.481 1.00 39.66 99 ASP A O 1
ATOM 785 N N . THR A 1 100 ? 22.682 13.994 3.418 1.00 38.12 100 THR A N 1
ATOM 786 C CA . THR A 1 100 ? 23.099 12.927 2.496 1.00 38.12 100 THR A CA 1
ATOM 787 C C . THR A 1 100 ? 22.958 11.480 2.993 1.00 38.12 100 THR A C 1
ATOM 789 O O . THR A 1 100 ? 23.578 10.581 2.438 1.00 38.12 100 THR A O 1
ATOM 792 N N . THR A 1 101 ? 22.123 11.193 3.994 1.00 40.34 101 THR A N 1
ATOM 793 C CA . THR A 1 101 ? 22.071 9.854 4.635 1.00 40.34 101 THR A CA 1
ATOM 794 C C . THR A 1 101 ? 20.711 9.148 4.589 1.00 40.34 101 THR A C 1
ATOM 796 O O . THR A 1 101 ? 20.640 7.943 4.822 1.00 40.34 101 THR A O 1
ATOM 799 N N . ALA A 1 102 ? 19.621 9.829 4.217 1.00 42.19 102 ALA A N 1
ATOM 800 C CA . ALA A 1 102 ? 18.286 9.213 4.162 1.00 42.19 102 ALA A CA 1
ATOM 801 C C . ALA A 1 102 ? 18.029 8.357 2.901 1.00 42.19 102 ALA A C 1
ATOM 803 O O . ALA A 1 102 ? 17.116 7.531 2.909 1.00 42.19 102 ALA A O 1
ATOM 804 N N . ALA A 1 103 ? 18.859 8.491 1.859 1.00 45.19 103 ALA A N 1
ATOM 805 C CA . ALA A 1 103 ? 18.837 7.622 0.677 1.00 45.19 103 ALA A CA 1
ATOM 806 C C . ALA A 1 103 ? 19.210 6.158 0.999 1.00 45.19 103 ALA A C 1
ATOM 808 O O . ALA A 1 103 ? 18.876 5.263 0.233 1.00 45.19 103 ALA A O 1
ATOM 809 N N . LEU A 1 104 ? 19.824 5.903 2.163 1.00 41.81 104 LEU A N 1
ATOM 810 C CA . LEU A 1 104 ? 20.140 4.561 2.664 1.00 41.81 104 LEU A CA 1
ATOM 811 C C . LEU A 1 104 ? 18.937 3.846 3.322 1.00 41.81 104 LEU A C 1
ATOM 813 O O . LEU A 1 104 ? 19.067 2.707 3.762 1.00 41.81 104 LEU A O 1
ATOM 817 N N . ALA A 1 105 ? 17.780 4.513 3.446 1.00 41.94 105 ALA A N 1
ATOM 818 C CA . ALA A 1 105 ? 16.582 3.947 4.079 1.00 41.94 105 ALA A CA 1
ATOM 819 C C . ALA A 1 105 ? 15.600 3.298 3.088 1.00 41.94 105 ALA A C 1
ATOM 821 O O . ALA A 1 105 ? 14.669 2.613 3.510 1.00 41.94 105 ALA A O 1
ATOM 822 N N . LEU A 1 106 ? 15.800 3.498 1.786 1.00 49.69 106 LEU A N 1
ATOM 823 C CA . LEU A 1 106 ? 15.271 2.601 0.766 1.00 49.69 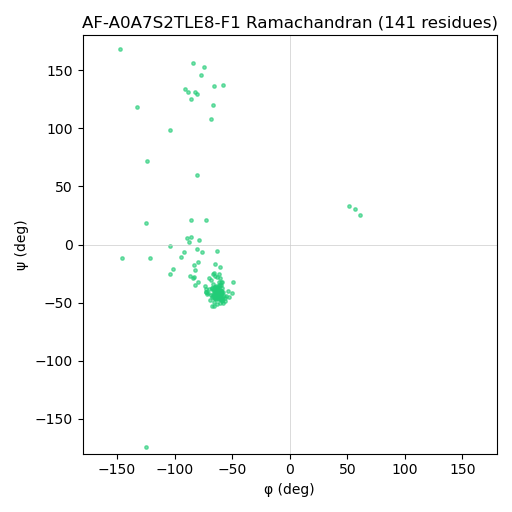106 LEU A CA 1
ATOM 824 C C . LEU A 1 106 ? 16.329 1.520 0.580 1.00 49.69 106 LEU A C 1
ATOM 826 O O . LEU A 1 106 ? 17.510 1.844 0.456 1.00 49.69 106 LEU A O 1
ATOM 830 N N . ASN A 1 107 ? 15.946 0.242 0.599 1.00 54.66 107 ASN A N 1
ATOM 831 C CA . ASN A 1 107 ? 16.918 -0.785 0.250 1.00 54.66 107 ASN A CA 1
ATOM 832 C C . ASN A 1 107 ? 17.427 -0.464 -1.175 1.00 54.66 107 ASN A C 1
ATOM 834 O O . ASN A 1 107 ? 16.654 -0.045 -2.043 1.00 54.66 107 ASN A O 1
ATOM 838 N N . THR A 1 108 ? 18.734 -0.582 -1.396 1.00 55.94 108 THR A N 1
ATOM 839 C CA . THR A 1 108 ? 19.370 -0.339 -2.702 1.00 55.94 108 THR A CA 1
ATOM 840 C C . THR A 1 108 ? 18.641 -1.081 -3.823 1.00 55.94 108 THR A C 1
ATOM 842 O O . THR A 1 108 ? 18.460 -0.548 -4.912 1.00 55.94 108 THR A O 1
ATOM 845 N N . THR A 1 109 ? 18.084 -2.249 -3.504 1.00 59.91 109 THR A N 1
ATOM 846 C CA . THR A 1 109 ? 17.290 -3.085 -4.402 1.00 59.91 109 THR A CA 1
ATOM 847 C C . THR A 1 109 ? 16.002 -2.416 -4.916 1.00 59.91 109 THR A C 1
ATOM 849 O O . THR A 1 109 ? 15.631 -2.639 -6.061 1.00 59.91 109 THR A O 1
ATOM 852 N N . THR A 1 110 ? 15.301 -1.583 -4.144 1.00 61.09 110 THR A N 1
ATOM 853 C CA . THR A 1 110 ? 14.059 -0.912 -4.563 1.00 61.09 110 THR A CA 1
ATOM 854 C C . THR A 1 110 ? 14.384 0.189 -5.563 1.00 61.09 110 THR A C 1
ATOM 856 O O . THR A 1 110 ? 13.700 0.314 -6.576 1.00 61.09 110 THR A O 1
ATOM 859 N N . VAL A 1 111 ? 15.464 0.938 -5.319 1.00 63.34 111 VAL A N 1
ATOM 860 C CA . VAL A 1 111 ? 15.946 1.971 -6.245 1.00 63.34 111 VAL A CA 1
ATOM 861 C C . VAL A 1 111 ? 16.461 1.328 -7.534 1.00 63.34 111 VAL A C 1
ATOM 863 O O . VAL A 1 111 ? 16.072 1.747 -8.617 1.00 63.34 111 VAL A O 1
ATOM 866 N N . GLU A 1 112 ? 17.250 0.255 -7.442 1.00 65.44 112 GLU A N 1
ATOM 867 C CA . GLU A 1 112 ? 17.722 -0.513 -8.605 1.00 65.44 112 GLU A CA 1
ATOM 868 C C . GLU A 1 112 ? 16.575 -1.095 -9.436 1.00 65.44 112 GLU A C 1
ATOM 870 O O . GLU A 1 112 ? 16.621 -1.062 -10.668 1.00 65.44 112 GLU A O 1
ATOM 875 N N . ARG A 1 113 ? 15.524 -1.602 -8.783 1.00 64.56 113 ARG A N 1
ATOM 876 C CA . ARG A 1 113 ? 14.339 -2.130 -9.470 1.00 64.56 113 ARG A CA 1
ATOM 877 C C . ARG A 1 113 ? 13.548 -1.027 -10.158 1.00 64.56 113 ARG A C 1
ATOM 879 O O . ARG A 1 113 ? 13.180 -1.221 -11.310 1.00 64.56 113 ARG A O 1
ATOM 886 N N . LEU A 1 114 ? 13.345 0.118 -9.503 1.00 65.31 114 LEU A N 1
ATOM 887 C CA . LEU A 1 114 ? 12.731 1.288 -10.135 1.00 65.31 114 LEU A CA 1
ATOM 888 C C . LEU A 1 114 ? 13.541 1.724 -11.361 1.00 65.31 114 LEU A C 1
ATOM 890 O O . LEU A 1 114 ? 12.974 1.819 -12.442 1.00 65.31 114 LEU A O 1
ATOM 894 N N . MET A 1 115 ? 14.863 1.889 -11.232 1.00 68.06 115 MET A N 1
ATOM 895 C CA . MET A 1 115 ? 15.741 2.261 -12.352 1.00 68.06 115 MET A CA 1
ATOM 896 C C . MET A 1 115 ? 15.672 1.249 -13.503 1.00 68.06 115 MET A C 1
ATOM 898 O O . MET A 1 115 ? 15.493 1.644 -14.646 1.00 68.06 115 MET A O 1
ATOM 902 N N . THR A 1 116 ? 15.722 -0.055 -13.210 1.00 68.12 116 THR A N 1
ATOM 903 C CA . THR A 1 116 ? 15.633 -1.111 -14.238 1.00 68.12 116 THR A CA 1
ATOM 904 C C . THR A 1 116 ? 14.301 -1.076 -14.986 1.00 68.12 116 THR A C 1
ATOM 906 O O . THR A 1 116 ? 14.248 -1.365 -16.179 1.00 68.12 116 THR A O 1
ATOM 909 N N . ILE A 1 117 ? 13.212 -0.771 -14.283 1.00 63.75 117 ILE A N 1
ATOM 910 C CA . ILE A 1 117 ? 11.887 -0.652 -14.886 1.00 63.75 117 ILE A CA 1
ATOM 911 C C . ILE A 1 117 ? 11.814 0.622 -15.744 1.00 63.75 117 ILE A C 1
ATOM 913 O O . ILE A 1 117 ? 11.343 0.556 -16.876 1.00 63.75 117 ILE A O 1
ATOM 917 N N . PHE A 1 118 ? 12.354 1.750 -15.277 1.00 65.06 118 PHE A N 1
ATOM 918 C CA . PHE A 1 118 ? 12.400 2.989 -16.063 1.00 65.06 118 PHE A CA 1
ATOM 919 C C . PHE A 1 118 ? 13.269 2.879 -17.316 1.00 65.06 118 PHE A C 1
ATOM 921 O O . PHE A 1 118 ? 12.848 3.330 -18.379 1.00 65.06 118 PHE A O 1
ATOM 928 N N . ASP A 1 119 ? 14.408 2.191 -17.235 1.00 65.12 119 ASP A N 1
ATOM 929 C CA . ASP A 1 119 ? 15.267 1.911 -18.393 1.00 65.12 119 ASP A CA 1
ATOM 930 C C . ASP A 1 119 ? 14.524 1.137 -19.488 1.00 65.12 119 ASP A C 1
A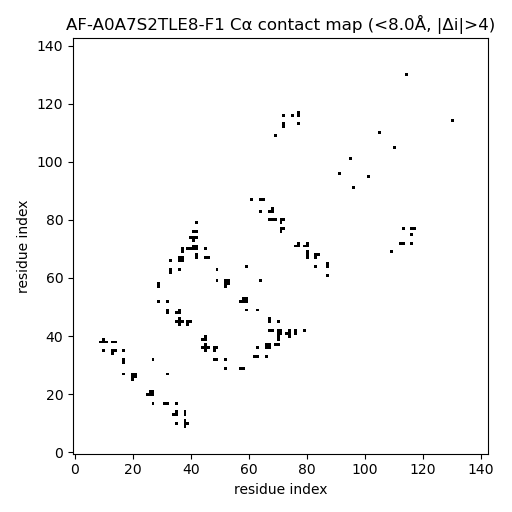TOM 932 O O . ASP A 1 119 ? 14.795 1.309 -20.677 1.00 65.12 119 ASP A O 1
ATOM 936 N N . ARG A 1 120 ? 13.572 0.283 -19.093 1.00 63.03 120 ARG A N 1
ATOM 937 C CA . ARG A 1 120 ? 12.753 -0.521 -20.011 1.00 63.03 120 ARG A CA 1
ATOM 938 C C . ARG A 1 120 ? 11.566 0.243 -20.596 1.00 63.03 120 ARG A C 1
ATOM 940 O O . ARG A 1 120 ? 11.075 -0.153 -21.649 1.00 63.03 120 ARG A O 1
ATOM 947 N N . HIS A 1 121 ? 11.121 1.319 -19.949 1.00 59.12 121 HIS A N 1
ATOM 948 C CA . HIS A 1 121 ? 9.929 2.080 -20.324 1.00 59.12 121 HIS A CA 1
ATOM 949 C C . HIS A 1 121 ? 10.274 3.562 -20.551 1.00 59.12 121 HIS A C 1
ATOM 951 O O . HIS A 1 121 ? 9.909 4.444 -19.777 1.00 59.12 121 HIS A O 1
ATOM 957 N N . THR A 1 122 ? 10.975 3.836 -21.656 1.00 52.56 122 THR A N 1
ATOM 958 C CA . THR A 1 122 ? 11.516 5.147 -22.077 1.00 52.56 122 THR A CA 1
ATOM 959 C C . THR A 1 122 ? 10.459 6.158 -22.576 1.00 52.56 122 THR A C 1
ATOM 961 O O . THR A 1 122 ? 10.792 7.073 -23.325 1.00 52.56 122 THR A O 1
ATOM 964 N N . GLU A 1 123 ? 9.176 6.017 -22.223 1.00 52.00 123 GLU A N 1
ATOM 965 C CA . GLU A 1 123 ? 8.088 6.821 -22.824 1.00 52.00 123 GLU A CA 1
ATOM 966 C C . GLU A 1 123 ? 7.538 7.955 -21.938 1.00 52.00 123 GLU A C 1
ATOM 968 O O . GLU A 1 123 ? 6.695 8.730 -22.388 1.00 52.00 123 GLU A O 1
ATOM 973 N N . PHE A 1 124 ? 8.029 8.136 -20.708 1.00 53.22 124 PHE A N 1
ATOM 974 C CA . PHE A 1 124 ? 7.525 9.189 -19.816 1.00 53.22 124 PHE A CA 1
ATOM 975 C C . PHE A 1 124 ? 8.483 10.387 -19.721 1.00 53.22 124 PHE A C 1
ATOM 977 O O . PHE A 1 124 ? 9.430 10.406 -18.940 1.00 53.22 124 PHE A O 1
ATOM 984 N N . THR A 1 125 ? 8.194 11.442 -20.486 1.00 47.59 125 THR A N 1
ATOM 985 C CA . THR A 1 125 ? 8.946 12.714 -20.522 1.00 47.59 125 THR A CA 1
ATOM 986 C C . THR A 1 125 ? 8.984 13.465 -19.187 1.00 47.59 125 THR A C 1
ATOM 988 O O . THR A 1 125 ? 9.972 14.129 -18.902 1.00 47.59 125 THR A O 1
ATOM 991 N N . LEU A 1 126 ? 7.964 13.324 -18.332 1.00 46.34 126 LEU A N 1
ATOM 992 C CA . LEU A 1 126 ? 7.945 13.907 -16.976 1.00 46.34 126 LEU A CA 1
ATOM 993 C C . LEU A 1 126 ? 8.818 13.138 -15.963 1.00 46.34 126 LEU A C 1
ATOM 995 O O . LEU A 1 126 ? 8.967 13.566 -14.822 1.00 46.34 126 LEU A O 1
ATOM 999 N N . LEU A 1 127 ? 9.369 11.993 -16.368 1.00 51.62 127 LEU A N 1
ATOM 1000 C CA . LEU A 1 127 ? 10.146 11.085 -15.528 1.00 51.62 127 LEU A CA 1
ATOM 1001 C C . LEU A 1 127 ? 11.657 11.222 -15.753 1.00 51.62 127 LEU A C 1
ATOM 1003 O O . LEU A 1 127 ? 12.427 10.908 -14.853 1.00 51.62 127 LEU A O 1
ATOM 1007 N N . LEU A 1 128 ? 12.070 11.761 -16.905 1.00 50.19 128 LEU A N 1
ATOM 1008 C CA . LEU A 1 128 ? 13.472 11.945 -17.292 1.00 50.19 128 LEU A CA 1
ATOM 1009 C C . LEU A 1 128 ? 14.239 12.888 -16.357 1.00 50.19 128 LEU A C 1
ATOM 1011 O O . LEU A 1 128 ? 15.303 12.517 -15.883 1.00 50.19 128 LEU A O 1
ATOM 1015 N N . GLU A 1 129 ? 13.687 14.056 -16.014 1.00 51.59 129 GLU A N 1
ATOM 1016 C CA . GLU A 1 129 ? 14.412 15.036 -15.185 1.00 51.59 129 GLU A CA 1
ATOM 1017 C C . GLU A 1 129 ? 14.717 14.493 -13.785 1.00 51.59 129 GLU A C 1
ATOM 1019 O O . GLU A 1 129 ? 15.802 14.685 -13.239 1.00 51.59 129 GLU A O 1
ATOM 1024 N N . ALA A 1 130 ? 13.762 13.777 -13.199 1.00 50.81 130 ALA A N 1
ATOM 1025 C CA . ALA A 1 130 ? 13.910 13.242 -11.858 1.00 50.81 130 ALA A CA 1
ATOM 1026 C C . ALA A 1 130 ? 14.682 11.907 -11.844 1.00 50.81 130 ALA A C 1
ATOM 1028 O O . ALA A 1 130 ? 15.381 11.627 -10.870 1.00 50.81 130 ALA A O 1
ATOM 1029 N N . TYR A 1 131 ? 14.618 11.128 -12.931 1.00 53.50 131 TYR A N 1
ATOM 1030 C CA . TYR A 1 131 ? 15.467 9.961 -13.183 1.00 53.50 131 TYR A CA 1
ATOM 1031 C C . TYR A 1 131 ? 16.941 10.363 -13.351 1.00 53.50 131 TYR A C 1
ATOM 1033 O O . TYR A 1 131 ? 17.795 9.783 -12.682 1.00 53.50 131 TYR A O 1
ATOM 1041 N N . ASP A 1 132 ? 17.238 11.400 -14.140 1.00 60.12 132 ASP A N 1
ATOM 1042 C CA . ASP A 1 132 ? 18.601 11.904 -14.352 1.00 60.12 132 ASP A CA 1
ATOM 1043 C C . ASP A 1 132 ? 19.229 12.372 -13.032 1.00 60.12 132 ASP A C 1
ATOM 1045 O O . ASP A 1 132 ? 20.357 11.995 -12.707 1.00 60.12 132 ASP A O 1
ATOM 1049 N N . ILE A 1 133 ? 18.465 13.092 -12.199 1.00 58.50 133 ILE A N 1
ATOM 1050 C CA . ILE A 1 133 ? 18.896 13.499 -10.850 1.00 58.50 133 ILE A CA 1
ATOM 1051 C C . ILE A 1 133 ? 19.224 12.279 -9.973 1.00 58.50 133 ILE A C 1
ATOM 1053 O O . ILE A 1 133 ? 20.190 12.299 -9.203 1.00 58.50 133 ILE A O 1
ATOM 1057 N N . LEU A 1 134 ? 18.426 11.212 -10.058 1.00 55.50 134 LEU A N 1
ATOM 1058 C CA . LEU A 1 134 ? 18.600 10.007 -9.246 1.00 55.50 134 LEU A CA 1
ATOM 1059 C C . LEU A 1 134 ? 19.810 9.184 -9.712 1.00 55.50 134 LEU A C 1
ATOM 1061 O O . LEU A 1 134 ? 20.601 8.732 -8.882 1.00 55.50 134 LEU A O 1
ATOM 1065 N N . VAL A 1 135 ? 19.999 9.057 -11.027 1.00 60.66 135 VAL A N 1
ATOM 1066 C CA . VAL A 1 135 ? 21.138 8.373 -11.649 1.00 60.66 135 VAL A CA 1
ATOM 1067 C C . VAL A 1 135 ? 22.452 9.095 -11.359 1.00 60.66 135 VAL A C 1
ATOM 1069 O O . VAL A 1 135 ? 23.421 8.445 -10.956 1.00 60.66 135 VAL A O 1
ATOM 1072 N N . ASP A 1 136 ? 22.500 10.420 -11.505 1.00 61.97 136 ASP A N 1
ATOM 1073 C CA . ASP A 1 136 ? 23.702 11.209 -11.207 1.00 61.97 136 ASP A CA 1
ATOM 1074 C C . ASP A 1 136 ? 24.084 11.121 -9.726 1.00 61.97 136 ASP A C 1
ATOM 1076 O O . ASP A 1 136 ? 25.264 10.999 -9.375 1.00 61.97 136 ASP A O 1
ATOM 1080 N N . LYS A 1 137 ? 23.090 11.095 -8.833 1.00 56.50 137 LYS A N 1
ATOM 1081 C CA . LYS A 1 137 ? 23.323 10.955 -7.392 1.00 56.50 137 LYS A CA 1
ATOM 1082 C C . LYS A 1 137 ? 23.737 9.534 -6.991 1.00 56.50 137 LYS A C 1
ATOM 1084 O O . LYS A 1 137 ? 24.589 9.376 -6.121 1.00 56.50 137 LYS A O 1
ATOM 1089 N N . TYR A 1 138 ? 23.200 8.499 -7.641 1.00 54.41 138 TYR A N 1
ATOM 1090 C CA . TYR A 1 138 ? 23.620 7.110 -7.419 1.00 54.41 138 TYR A CA 1
ATOM 1091 C C . TYR A 1 138 ? 25.060 6.869 -7.892 1.00 54.41 138 TYR A C 1
ATOM 1093 O O . TYR A 1 138 ? 25.863 6.288 -7.166 1.00 54.41 138 TYR A O 1
ATOM 1101 N N . LYS A 1 139 ? 25.421 7.382 -9.076 1.00 59.47 139 LYS A N 1
ATOM 1102 C CA . LYS A 1 139 ? 26.782 7.279 -9.635 1.00 59.47 139 LYS A CA 1
ATOM 1103 C C . LYS A 1 139 ? 27.839 8.022 -8.812 1.00 59.47 139 LYS A C 1
ATOM 1105 O O . LYS A 1 139 ? 29.006 7.644 -8.860 1.00 59.47 139 LYS A O 1
ATOM 1110 N N . SER A 1 140 ? 27.449 9.071 -8.087 1.00 55.34 140 SER A N 1
ATOM 1111 C CA . SER A 1 140 ? 28.352 9.897 -7.274 1.00 55.34 140 SER A CA 1
ATOM 1112 C C . SER A 1 140 ? 28.490 9.439 -5.816 1.00 55.34 140 SER A C 1
ATOM 1114 O O . SER A 1 140 ? 29.346 9.961 -5.100 1.00 55.34 140 SER A O 1
ATOM 1116 N N . SER A 1 141 ? 27.711 8.449 -5.366 1.00 43.81 141 SER A N 1
ATOM 1117 C CA . SER A 1 141 ? 27.843 7.895 -4.015 1.00 43.81 141 SER A CA 1
ATOM 1118 C C . SER A 1 141 ? 28.995 6.877 -3.946 1.00 43.81 141 SER A C 1
ATOM 1120 O O . SER A 1 141 ? 29.039 5.956 -4.765 1.00 43.81 141 SER A O 1
ATOM 1122 N N . PRO A 1 142 ? 29.928 6.986 -2.980 1.00 44.62 142 PRO A N 1
ATOM 1123 C CA . PRO A 1 142 ? 30.958 5.971 -2.776 1.00 44.62 142 PRO A CA 1
ATOM 1124 C C . PRO A 1 142 ? 30.316 4.653 -2.312 1.00 44.62 142 PRO A C 1
ATOM 1126 O O . PRO A 1 142 ? 29.400 4.668 -1.487 1.00 44.62 142 PRO A O 1
ATOM 1129 N N . ARG A 1 143 ? 30.778 3.541 -2.897 1.00 47.56 143 ARG A N 1
ATOM 1130 C CA . ARG A 1 143 ? 30.364 2.167 -2.563 1.00 47.56 143 ARG A CA 1
ATOM 1131 C C . ARG A 1 143 ? 30.741 1.771 -1.142 1.00 47.56 143 ARG A C 1
ATOM 1133 O O . ARG A 1 143 ? 31.844 2.172 -0.707 1.00 47.56 143 ARG A O 1
#

Foldseek 3Di:
DVVVVVLLVQLVVLVVVVVVCVVVVHDDAPVSLLSNLLSDQELVSSVVSVVVCVVSVHDDDLSSLVSSLVNHLNNLVLVVNVVSVCVSCVVPCVPPVVPQPCVVVPPPVSVVSSLVSCVVVVPDPVVVVVSVVSVVSVVPDDD

pLDDT: mean 70.6, std 18.26, range [36.53, 95.44]

Sequence (143 aa):
LVSSYLNNGRRRDAMRVLDDMERKNMTVSKSVYDAVVEACEDGVQAQEIIQRMYDAQISVDRQTYMNLLNVQIAAEECGDAWKTFLSLNDRRLVGALADTTAALALNTTTVERLMTIFDRHTEFTLLLEAYDILVDKYKSSPR

InterPro domains:
  IPR011990 Tetratrico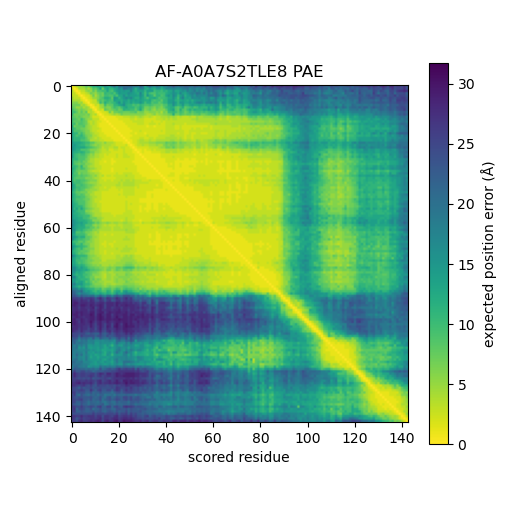peptide-like helical domain superfamily [G3DSA:1.25.40.10] (1-140)
  IPR057027 Mitochondrial 15S rRNA processing factor CCM1-like, TPR repeats [PF23276] (1-85)